Protein 1GUI (pdb70)

Foldseek 3Di:
DQDCQQVPDKQPADCPPALQTKHKAAQCVPPRFVWDWPDWIDDPRKIKTFTDAQGADQQRIKTKHKDFDDAFFKKKWKKKKAWPAKDKKKKFKFAPDPPTHTQDIDMDIHYRDIDMDMDMHTHHNPDDRMIMIIIGHHDMDGTMMMIRNTDIGTD

Nearest PDB structures (foldseek):
  1gui-assembly1_A  TM=1.006E+00  e=8.477E-33  Thermotoga maritima
  4d0q-assembly1_A  TM=6.664E-01  e=1.620E-08  Streptococcus pneumoniae TIGR4
  1ulp-assembly1_A  TM=6.550E-01  e=1.319E-07  Cellulomonas fimi
  2xon-assembly1_A  TM=6.074E-01  e=6.050E-05  Thermotoga maritima
  4jdn-assembly1_C  TM=5.021E-01  e=8.505E-03  Chlamydia trachomatis D-LC

Sequence (155 aa):
SINNGTFDEPIVNDQANNPDEWFIWQAGDYGISGARVSDYGVRDGYAYITIADPGTDTWHIQFNQWIGLYRGKTYTISFKAKADTPRPINVKILQNHDPWTNYFAQTVNLTADWQTFTFTYTHPDDADEVVQISFELGEGTATTIYFDDVTVSPQ

Structure (mmCIF, N/CA/C/O backbone):
data_1GUI
#
_entry.id   1GUI
#
_cell.length_a   105.117
_cell.length_b   105.117
_cell.length_c   49.636
_cell.angle_alpha   90.00
_cell.angle_beta   90.00
_cell.angle_gamma   120.00
#
_symmetry.space_group_name_H-M   'P 32 2 1'
#
loop_
_entity.id
_entity.type
_entity.pdbx_description
1 polymer 'LAMINARINASE 16A'
2 branched beta-D-glucopyranose-(1-3)-beta-D-glucopyranose-(1-3)-beta-D-glucopyranose-(1-3)-beta-D-glucopyranose-(1-3)-beta-D-glucopyranose-(1-3)-beta-D-glucopyranose
3 non-polymer 'CALCIUM ION'
4 non-polymer GLYCEROL
5 water water
#
loop_
_atom_site.group_PDB
_atom_site.id
_atom_site.type_symbol
_atom_site.label_atom_id
_atom_site.label_alt_id
_atom_site.label_comp_id
_atom_site.label_asym_id
_atom_site.label_entity_id
_atom_site.label_seq_id
_atom_site.pdbx_PDB_ins_code
_atom_site.Cartn_x
_atom_site.Cartn_y
_atom_site.Cartn_z
_atom_site.occupancy
_atom_site.B_iso_or_equiv
_atom_site.auth_seq_id
_atom_site.auth_comp_id
_atom_site.auth_asym_id
_atom_site.auth_atom_id
_atom_site.pdbx_PDB_model_num
ATOM 1 N N . SER A 1 1 ? 31.023 19.263 9.376 1.00 30.49 3 SER A N 1
ATOM 2 C CA . SER A 1 1 ? 31.276 17.949 8.668 1.00 31.04 3 SER A CA 1
ATOM 3 C C . SER A 1 1 ? 32.041 18.157 7.345 1.00 29.28 3 SER A C 1
ATOM 4 O O . SER A 1 1 ? 32.481 19.254 7.071 1.00 29.14 3 SER A O 1
ATOM 7 N N . ILE A 1 2 ? 32.163 17.102 6.537 1.00 27.98 4 ILE A N 1
ATOM 8 C CA . ILE A 1 2 ? 32.861 17.138 5.256 1.00 27.40 4 ILE A CA 1
ATOM 9 C C . ILE A 1 2 ? 32.034 17.858 4.183 1.00 26.79 4 ILE A C 1
ATOM 10 O O . ILE A 1 2 ? 30.856 17.557 4.001 1.00 26.80 4 ILE A O 1
ATOM 15 N N . ASN A 1 3 ? 32.672 18.801 3.492 1.00 24.74 5 ASN A N 1
ATOM 16 C CA . ASN A 1 3 ? 32.124 19.459 2.291 1.00 25.17 5 ASN A CA 1
ATOM 17 C C . ASN A 1 3 ? 32.649 18.795 1.003 1.00 24.06 5 ASN A C 1
ATOM 18 O O . ASN A 1 3 ? 33.852 18.541 0.854 1.00 23.03 5 ASN A O 1
ATOM 23 N N . ASN A 1 4 ? 31.738 18.507 0.080 1.00 23.12 6 ASN A N 1
ATOM 24 C CA . ASN A 1 4 ? 32.057 17.891 -1.222 1.00 23.54 6 ASN A CA 1
ATOM 25 C C . ASN A 1 4 ? 32.756 16.532 -1.046 1.00 22.75 6 ASN A C 1
ATOM 26 O O . ASN A 1 4 ? 33.720 16.191 -1.733 1.00 22.26 6 ASN A O 1
ATOM 31 N N . GLY A 1 5 ? 32.246 15.769 -0.096 1.00 23.67 7 GLY A N 1
ATOM 32 C CA . GLY A 1 5 ? 32.688 14.399 0.135 1.00 23.41 7 GLY A CA 1
ATOM 33 C C . GLY A 1 5 ? 32.274 13.431 -0.968 1.00 23.57 7 GLY A C 1
ATOM 34 O O . GLY A 1 5 ? 32.844 12.337 -1.050 1.00 24.22 7 GLY A O 1
ATOM 35 N N . THR A 1 6 ? 31.310 13.813 -1.812 1.00 23.77 8 THR A N 1
ATOM 36 C CA . THR A 1 6 ? 30.876 12.995 -2.957 1.00 24.85 8 THR A CA 1
ATOM 37 C C . THR A 1 6 ? 31.603 13.332 -4.272 1.00 25.07 8 THR A C 1
ATOM 38 O O . THR A 1 6 ? 31.457 12.606 -5.259 1.00 24.84 8 THR A O 1
ATOM 42 N N . PHE A 1 7 ? 32.297 14.462 -4.307 1.00 24.99 9 PHE A N 1
ATOM 43 C CA . PHE A 1 7 ? 33.008 14.940 -5.496 1.00 25.08 9 PHE A CA 1
ATOM 44 C C . PHE A 1 7 ? 32.160 15.243 -6.725 1.00 26.22 9 PHE A C 1
ATOM 45 O O . PHE A 1 7 ? 32.599 15.035 -7.860 1.00 26.14 9 PHE A O 1
ATOM 53 N N . ASP A 1 8 ? 30.949 15.748 -6.482 1.00 26.44 10 ASP A N 1
ATOM 54 C CA . ASP A 1 8 ? 30.071 16.273 -7.537 1.00 27.30 10 ASP A CA 1
ATOM 55 C C . ASP A 1 8 ? 30.507 17.683 -7.980 1.00 27.13 10 ASP A C 1
ATOM 56 O O . ASP A 1 8 ? 30.085 18.167 -9.024 1.00 26.65 10 ASP A O 1
ATOM 61 N N . GLU A 1 9 ? 31.333 18.339 -7.165 1.00 26.97 11 GLU A N 1
ATOM 62 C CA . GLU A 1 9 ? 31.812 19.696 -7.434 1.00 27.44 11 GLU A CA 1
ATOM 63 C C . GLU A 1 9 ? 33.349 19.669 -7.508 1.00 27.02 11 GLU A C 1
ATOM 64 O O . GLU A 1 9 ? 33.975 18.769 -6.956 1.00 26.41 11 GLU A O 1
ATOM 70 N N . PRO A 1 10 ? 33.966 20.657 -8.153 1.00 26.78 12 PRO A N 1
ATOM 71 C CA . PRO A 1 10 ? 35.435 20.689 -8.253 1.00 26.79 12 PRO A CA 1
ATOM 72 C C . PRO A 1 10 ? 36.159 20.820 -6.907 1.00 26.70 12 PRO A C 1
ATOM 73 O O . PRO A 1 10 ? 35.587 21.253 -5.887 1.00 27.11 12 PRO A O 1
ATOM 77 N N . ILE A 1 11 ? 37.413 20.379 -6.889 1.00 25.57 13 ILE A N 1
ATOM 78 C CA . ILE A 1 11 ? 38.283 20.598 -5.753 1.00 25.43 13 ILE A CA 1
ATOM 79 C C . ILE A 1 11 ? 38.687 22.078 -5.734 1.00 25.23 13 ILE A C 1
ATOM 80 O O . ILE A 1 11 ? 39.241 22.607 -6.705 1.00 23.89 13 ILE A O 1
ATOM 85 N N . VAL A 1 12 ? 38.386 22.741 -4.619 1.00 24.46 14 VAL A N 1
ATOM 86 C CA . VAL A 1 12 ? 38.608 24.178 -4.476 1.00 24.66 14 VAL A CA 1
ATOM 87 C C . VAL A 1 12 ? 40.105 24.551 -4.454 1.00 23.80 14 VAL A C 1
ATOM 88 O O . VAL A 1 12 ? 40.525 25.470 -5.154 1.00 21.95 14 VAL A O 1
ATOM 92 N N . ASN A 1 13 ? 40.883 23.836 -3.650 1.00 23.62 15 ASN A N 1
ATOM 93 C CA . ASN A 1 13 ? 42.343 24.044 -3.500 1.00 23.78 15 ASN A CA 1
ATOM 94 C C . ASN A 1 13 ? 42.766 25.479 -3.202 1.00 23.77 15 ASN A C 1
ATOM 95 O O . ASN A 1 13 ? 43.580 26.062 -3.930 1.00 23.04 15 ASN A O 1
ATOM 100 N N . ASP A 1 14 ? 42.236 26.019 -2.093 1.00 23.63 16 ASP A N 1
ATOM 101 C CA . ASP A 1 14 ? 42.532 27.358 -1.606 1.00 23.84 16 ASP A CA 1
ATOM 102 C C . ASP A 1 14 ? 42.707 27.288 -0.084 1.00 23.56 16 ASP A C 1
ATOM 103 O O . ASP A 1 14 ? 41.837 27.724 0.704 1.00 23.17 16 ASP A O 1
ATOM 108 N N . GLN A 1 15 ? 43.823 26.694 0.327 1.00 23.42 17 GLN A N 1
ATOM 109 C CA . GLN A 1 15 ? 44.140 26.519 1.754 1.00 24.13 17 GLN A CA 1
ATOM 110 C C . GLN A 1 15 ? 44.163 27.864 2.491 1.00 24.33 17 GLN A C 1
ATOM 111 O O . GLN A 1 15 ? 43.704 27.946 3.620 1.00 24.01 17 GLN A O 1
ATOM 117 N N . ALA A 1 16 ? 44.685 28.912 1.847 1.00 24.85 18 ALA A N 1
ATOM 118 C CA . ALA A 1 16 ? 44.868 30.201 2.525 1.00 26.33 18 ALA A CA 1
ATOM 119 C C . ALA A 1 16 ? 43.544 30.877 2.907 1.00 26.73 18 ALA A C 1
ATOM 120 O O . ALA A 1 16 ? 43.429 31.417 3.992 1.00 26.84 18 ALA A O 1
ATOM 122 N N . ASN A 1 17 ? 42.541 30.843 2.025 1.00 25.92 19 ASN A N 1
ATOM 123 C CA . ASN A 1 17 ? 41.276 31.550 2.288 1.00 26.13 19 ASN A CA 1
ATOM 124 C C . ASN A 1 17 ? 40.034 30.663 2.524 1.00 25.58 19 ASN A C 1
ATOM 125 O O . ASN A 1 17 ? 39.027 31.170 2.994 1.00 24.93 19 ASN A O 1
ATOM 130 N N . ASN A 1 18 ? 40.095 29.368 2.190 1.00 24.57 20 ASN A N 1
ATOM 131 C CA . ASN A 1 18 ? 38.969 28.438 2.348 1.00 24.98 20 ASN A CA 1
ATOM 132 C C . ASN A 1 18 ? 39.442 27.021 2.771 1.00 24.24 20 ASN A C 1
ATOM 133 O O . ASN A 1 18 ? 39.164 26.046 2.068 1.00 23.21 20 ASN A O 1
ATOM 138 N N . PRO A 1 19 ? 40.150 26.900 3.902 1.00 23.03 21 PRO A N 1
ATOM 139 C CA . PRO A 1 19 ? 40.705 25.604 4.320 1.00 23.65 21 PRO A CA 1
ATOM 140 C C . PRO A 1 19 ? 39.634 24.580 4.730 1.00 23.80 21 PRO A C 1
ATOM 141 O O . PRO A 1 19 ? 39.964 23.415 4.906 1.00 24.11 21 PRO A O 1
ATOM 145 N N . ASP A 1 20 ? 38.381 25.025 4.878 1.00 23.51 22 ASP A N 1
ATOM 146 C CA . ASP A 1 20 ? 37.257 24.135 5.171 1.00 24.53 22 ASP A CA 1
ATOM 147 C C . ASP A 1 20 ? 36.672 23.446 3.926 1.00 24.21 22 ASP A C 1
ATOM 148 O O . ASP A 1 20 ? 35.668 22.721 4.025 1.00 23.73 22 ASP A O 1
ATOM 153 N N . GLU A 1 21 ? 37.301 23.695 2.768 1.00 23.98 23 GLU A N 1
ATOM 154 C CA . GLU A 1 21 ? 37.085 22.952 1.526 1.00 23.12 23 GLU A CA 1
ATOM 155 C C . GLU A 1 21 ? 38.373 22.216 1.134 1.00 23.11 23 GLU A C 1
ATOM 156 O O . GLU A 1 21 ? 39.478 22.606 1.542 1.00 23.58 23 GLU A O 1
ATOM 162 N N . TRP A 1 22 ? 38.249 21.131 0.361 1.00 22.96 24 TRP A N 1
ATOM 163 C CA . TRP A 1 22 ? 39.412 20.294 -0.003 1.00 22.97 24 TRP A CA 1
ATOM 164 C C . TRP A 1 22 ? 40.568 21.149 -0.559 1.00 22.72 24 TRP A C 1
ATOM 165 O O . TRP A 1 22 ? 40.350 22.010 -1.406 1.00 23.37 24 TRP A O 1
ATOM 176 N N . PHE A 1 23 ? 41.771 20.882 -0.075 1.00 23.93 25 PHE A N 1
ATOM 177 C CA . PHE A 1 23 ? 43.017 21.463 -0.604 1.00 23.79 25 PHE A CA 1
ATOM 178 C C . PHE A 1 23 ? 44.166 20.452 -0.620 1.00 24.13 25 PHE A C 1
ATOM 179 O O . PHE A 1 23 ? 44.123 19.407 0.043 1.00 23.01 25 PHE A O 1
ATOM 187 N N . ILE A 1 24 ? 45.177 20.749 -1.437 1.00 24.67 26 ILE A N 1
ATOM 188 C CA . ILE A 1 24 ? 46.400 19.938 -1.514 1.00 24.09 26 ILE A CA 1
ATOM 189 C C . ILE A 1 24 ? 47.582 20.805 -1.054 1.00 23.68 26 ILE A C 1
ATOM 190 O O . ILE A 1 24 ? 47.708 21.999 -1.465 1.00 22.70 26 ILE A O 1
ATOM 195 N N . TRP A 1 25 ? 48.442 20.226 -0.208 1.00 23.91 27 TRP A N 1
ATOM 196 C CA . TRP A 1 25 ? 49.708 20.828 0.232 1.00 22.70 27 TRP A CA 1
ATOM 197 C C . TRP A 1 25 ? 50.856 19.917 -0.252 1.00 23.32 27 TRP A C 1
ATOM 198 O O . TRP A 1 25 ? 50.802 18.684 -0.073 1.00 21.45 27 TRP A O 1
ATOM 209 N N . GLN A 1 26 ? 51.889 20.509 -0.867 1.00 22.47 28 GLN A N 1
ATOM 210 C CA . GLN A 1 26 ? 53.052 19.743 -1.327 1.00 22.14 28 GLN A CA 1
ATOM 211 C C . GLN A 1 26 ? 54.386 20.368 -0.875 1.00 21.77 28 GLN A C 1
ATOM 212 O O . GLN A 1 26 ? 54.608 21.578 -1.013 1.00 21.72 28 GLN A O 1
ATOM 218 N N . ALA A 1 27 ? 55.277 19.516 -0.375 1.00 21.48 29 ALA A N 1
ATOM 219 C CA . ALA A 1 27 ? 56.533 19.951 0.208 1.00 21.10 29 ALA A CA 1
ATOM 220 C C . ALA A 1 27 ? 57.479 20.646 -0.783 1.00 20.36 29 ALA A C 1
ATOM 221 O O . ALA A 1 27 ? 58.311 21.476 -0.382 1.00 20.10 29 ALA A O 1
ATOM 223 N N . GLY A 1 28 ? 57.332 20.358 -2.078 1.00 20.46 30 GLY A N 1
ATOM 224 C CA . GLY A 1 28 ? 58.114 21.014 -3.111 1.00 19.66 30 GLY A CA 1
ATOM 225 C C . GLY A 1 28 ? 57.929 22.513 -3.187 1.00 20.25 30 GLY A C 1
ATOM 226 O O . GLY A 1 28 ? 58.823 23.227 -3.695 1.00 20.81 30 GLY A O 1
ATOM 227 N N . ASP A 1 29 ? 56.770 22.995 -2.720 1.00 20.04 31 ASP A N 1
ATOM 228 C CA . ASP A 1 29 ? 56.446 24.431 -2.739 1.00 20.26 31 ASP A CA 1
ATOM 229 C C . ASP A 1 29 ? 57.127 25.211 -1.585 1.00 20.16 31 ASP A C 1
ATOM 230 O O . ASP A 1 29 ? 57.023 26.447 -1.508 1.00 18.40 31 ASP A O 1
ATOM 235 N N . TYR A 1 30 ? 57.841 24.491 -0.719 1.00 19.51 32 TYR A N 1
ATOM 236 C CA . TYR A 1 30 ? 58.361 25.039 0.550 1.00 20.55 32 TYR A CA 1
ATOM 237 C C . TYR A 1 30 ? 59.870 24.768 0.815 1.00 20.35 32 TYR A C 1
ATOM 238 O O . TYR A 1 30 ? 60.352 25.036 1.910 1.00 19.21 32 TYR A O 1
ATOM 247 N N . GLY A 1 31 ? 60.606 24.272 -0.196 1.00 19.40 33 GLY A N 1
ATOM 248 C CA . GLY A 1 31 ? 62.034 24.001 -0.074 1.00 18.70 33 GLY A CA 1
ATOM 249 C C . GLY A 1 31 ? 62.387 22.780 0.793 1.00 19.39 33 GLY A C 1
ATOM 250 O O . GLY A 1 31 ? 63.549 22.644 1.215 1.00 18.51 33 GLY A O 1
ATOM 251 N N . ILE A 1 32 ? 61.415 21.892 1.029 1.00 19.96 34 ILE A N 1
ATOM 252 C CA . ILE A 1 32 ? 61.567 20.734 1.936 1.00 21.71 34 ILE A CA 1
ATOM 253 C C . ILE A 1 32 ? 62.034 19.477 1.192 1.00 21.86 34 ILE A C 1
ATOM 254 O O . ILE A 1 32 ? 62.915 18.751 1.687 1.00 21.71 34 ILE A O 1
ATOM 259 N N . SER A 1 33 ? 61.435 19.224 0.029 1.00 21.03 35 SER A N 1
ATOM 260 C CA . SER A 1 33 ? 61.834 18.121 -0.871 1.00 21.26 35 SER A CA 1
ATOM 261 C C . SER A 1 33 ? 61.387 18.469 -2.292 1.00 21.31 35 SER A C 1
ATOM 262 O O . SER A 1 33 ? 61.056 19.617 -2.558 1.00 20.30 35 SER A O 1
ATOM 265 N N . GLY A 1 34 ? 61.418 17.493 -3.197 1.00 20.97 36 GLY A N 1
ATOM 266 C CA . GLY A 1 34 ? 60.915 17.654 -4.557 1.00 21.47 36 GLY A CA 1
ATOM 267 C C . GLY A 1 34 ? 59.419 17.328 -4.732 1.00 21.46 36 GLY A C 1
ATOM 268 O O . GLY A 1 34 ? 58.921 17.329 -5.873 1.00 21.20 36 GLY A O 1
ATOM 269 N N . ALA A 1 35 ? 58.707 17.039 -3.638 1.00 22.25 37 ALA A N 1
ATOM 270 C CA . ALA A 1 35 ? 57.324 16.522 -3.718 1.00 22.61 37 ALA A CA 1
ATOM 271 C C . ALA A 1 35 ? 56.382 17.438 -4.558 1.00 23.32 37 ALA A C 1
ATOM 272 O O . ALA A 1 35 ? 56.243 18.645 -4.297 1.00 22.39 37 ALA A O 1
ATOM 274 N N . ARG A 1 36 ? 55.740 16.835 -5.554 1.00 24.17 38 ARG A N 1
ATOM 275 C CA . ARG A 1 36 ? 54.950 17.550 -6.540 1.00 25.49 38 ARG A CA 1
ATOM 276 C C . ARG A 1 36 ? 53.813 16.693 -7.105 1.00 24.70 38 ARG A C 1
ATOM 277 O O . ARG A 1 36 ? 54.043 15.558 -7.510 1.00 24.20 38 ARG A O 1
ATOM 285 N N . VAL A 1 37 ? 52.643 17.325 -7.240 1.00 24.57 39 VAL A N 1
ATOM 286 C CA . VAL A 1 37 ? 51.460 16.792 -7.906 1.00 24.22 39 VAL A CA 1
ATOM 287 C C . VAL A 1 37 ? 51.362 17.489 -9.283 1.00 25.21 39 VAL A C 1
ATOM 288 O O . VAL A 1 37 ? 51.354 18.731 -9.357 1.00 25.39 39 VAL A O 1
ATOM 292 N N . SER A 1 38 ? 51.342 16.698 -10.359 1.00 24.76 40 SER A N 1
ATOM 293 C CA . SER A 1 38 ? 51.310 17.207 -11.732 1.00 24.73 40 SER A CA 1
ATOM 294 C C . SER A 1 38 ? 49.909 17.563 -12.242 1.00 24.91 40 SER A C 1
ATOM 295 O O . SER A 1 38 ? 49.776 18.362 -13.179 1.00 23.76 40 SER A O 1
ATOM 298 N N . ASP A 1 39 ? 48.893 16.911 -11.681 1.00 24.47 41 ASP A N 1
ATOM 299 C CA . ASP A 1 39 ? 47.502 17.069 -12.108 1.00 24.86 41 ASP A CA 1
ATOM 300 C C . ASP A 1 39 ? 46.529 16.593 -11.013 1.00 24.71 41 ASP A C 1
ATOM 301 O O . ASP A 1 39 ? 46.840 15.666 -10.223 1.00 24.50 41 ASP A O 1
ATOM 306 N N . TYR A 1 40 ? 45.380 17.267 -10.906 1.00 24.10 42 TYR A N 1
ATOM 307 C CA . TYR A 1 40 ? 44.276 16.792 -10.036 1.00 23.43 42 TYR A CA 1
ATOM 308 C C . TYR A 1 40 ? 42.927 17.268 -10.601 1.00 23.59 42 TYR A C 1
ATOM 309 O O . TYR A 1 40 ? 42.876 18.160 -11.463 1.00 21.81 42 TYR A O 1
ATOM 318 N N . GLY A 1 41 ? 41.836 16.671 -10.127 1.00 23.57 43 GLY A N 1
ATOM 319 C CA . GLY A 1 41 ? 40.502 17.086 -10.542 1.00 24.10 43 GLY A CA 1
ATOM 320 C C . GLY A 1 41 ? 39.397 16.130 -10.132 1.00 24.45 43 GLY A C 1
ATOM 321 O O . GLY A 1 41 ? 39.634 15.217 -9.345 1.00 24.77 43 GLY A O 1
ATOM 322 N N . VAL A 1 42 ? 38.193 16.370 -10.654 1.00 24.83 44 VAL A N 1
ATOM 323 C CA . VAL A 1 42 ? 37.056 15.474 -10.469 1.00 25.43 44 VAL A CA 1
ATOM 324 C C . VAL A 1 42 ? 36.473 15.106 -11.811 1.00 25.97 44 VAL A C 1
ATOM 325 O O . VAL A 1 42 ? 36.398 15.933 -12.738 1.00 24.21 44 VAL A O 1
ATOM 329 N N . ARG A 1 43 ? 36.099 13.840 -11.930 1.00 27.22 45 ARG A N 1
ATOM 330 C CA . ARG A 1 43 ? 35.335 13.372 -13.086 1.00 28.00 45 ARG A CA 1
ATOM 331 C C . ARG A 1 43 ? 34.455 12.176 -12.730 1.00 27.29 45 ARG A C 1
ATOM 332 O O . ARG A 1 43 ? 34.832 11.319 -11.921 1.00 26.58 45 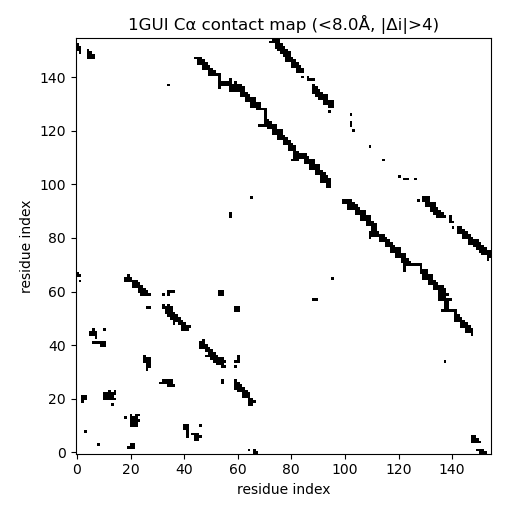ARG A O 1
ATOM 340 N N . ASP A 1 44 ? 33.267 12.132 -13.332 1.00 26.68 46 ASP A N 1
ATOM 341 C CA . ASP A 1 44 ? 32.335 11.021 -13.124 1.00 26.75 46 ASP A CA 1
ATOM 342 C C . ASP A 1 44 ? 32.087 10.685 -11.646 1.00 25.09 46 ASP A C 1
ATOM 343 O O . ASP A 1 44 ? 31.942 9.531 -11.307 1.00 25.26 46 ASP A O 1
ATOM 348 N N . GLY A 1 45 ? 32.040 11.696 -10.789 1.00 24.30 47 GLY A N 1
ATOM 349 C CA . GLY A 1 45 ? 31.695 11.509 -9.383 1.00 23.71 47 GLY A CA 1
ATOM 350 C C . GLY A 1 45 ? 32.797 11.116 -8.410 1.00 23.16 47 GLY A C 1
ATOM 351 O O . GLY A 1 45 ? 32.494 10.762 -7.247 1.00 21.77 47 GLY A O 1
ATOM 352 N N . TYR A 1 46 ? 34.050 11.157 -8.861 1.00 22.60 48 TYR A N 1
ATOM 353 C CA . TYR A 1 46 ? 35.210 10.843 -8.014 1.00 23.06 48 TYR A CA 1
ATOM 354 C C . TYR A 1 46 ? 36.351 11.851 -8.224 1.00 22.97 48 TYR A C 1
ATOM 355 O O . TYR A 1 46 ? 36.401 12.529 -9.245 1.00 23.21 48 TYR A O 1
ATOM 364 N N . ALA A 1 47 ? 37.199 11.972 -7.210 1.00 23.22 49 ALA A N 1
ATOM 365 C CA . ALA A 1 47 ? 38.455 12.741 -7.241 1.00 23.89 49 ALA A CA 1
ATOM 366 C C . ALA A 1 47 ? 39.661 11.899 -7.736 1.00 24.19 49 ALA A C 1
ATOM 367 O O . ALA A 1 47 ? 39.751 10.697 -7.446 1.00 23.56 49 ALA A O 1
ATOM 369 N N . TYR A 1 48 ? 40.551 12.534 -8.504 1.00 23.75 50 TYR A N 1
ATOM 370 C CA . TYR A 1 48 ? 41.858 11.957 -8.870 1.00 23.88 50 TYR A CA 1
ATOM 371 C C . TYR A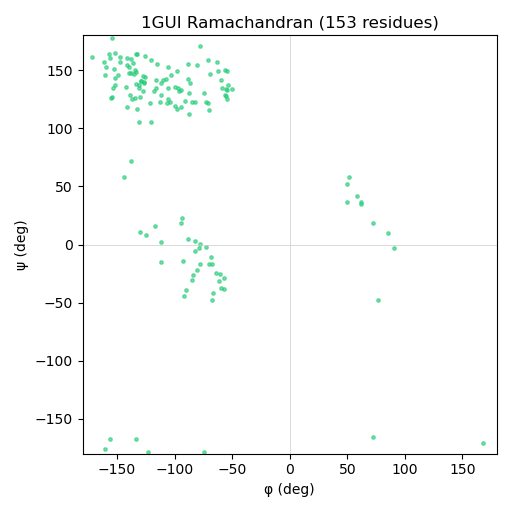 1 48 ? 43.023 12.940 -8.571 1.00 23.86 50 TYR A C 1
ATOM 372 O O . TYR A 1 48 ? 42.894 14.154 -8.771 1.00 23.00 50 TYR A O 1
ATOM 381 N N . ILE A 1 49 ? 44.146 12.401 -8.074 1.00 23.92 51 ILE A N 1
ATOM 382 C CA . ILE A 1 49 ? 45.364 13.176 -7.799 1.00 23.48 51 ILE A CA 1
ATOM 383 C C . ILE A 1 49 ? 46.571 12.433 -8.385 1.00 23.82 51 ILE A C 1
ATOM 384 O O . ILE A 1 49 ? 46.875 11.311 -7.985 1.00 23.59 51 ILE A O 1
ATOM 389 N N . THR A 1 50 ? 47.234 13.053 -9.360 1.00 24.33 52 THR A N 1
ATOM 390 C CA . THR A 1 50 ? 48.384 12.456 -10.037 1.00 24.64 52 THR A CA 1
ATOM 391 C C . THR A 1 50 ? 49.709 12.965 -9.466 1.00 25.31 52 THR A C 1
ATOM 392 O O . THR A 1 50 ? 50.016 14.157 -9.547 1.00 24.81 52 THR A O 1
ATOM 396 N N . ILE A 1 51 ? 50.477 12.040 -8.892 1.00 25.58 53 ILE A N 1
ATOM 397 C CA . ILE A 1 51 ? 51.757 12.347 -8.257 1.00 26.95 53 ILE A CA 1
ATOM 398 C C . ILE A 1 51 ? 52.914 12.215 -9.265 1.00 26.24 53 ILE A C 1
ATOM 399 O O . ILE A 1 51 ? 53.087 11.168 -9.883 1.00 27.67 53 ILE A O 1
ATOM 404 N N . ALA A 1 52 ? 53.685 13.288 -9.442 1.00 25.44 54 ALA A N 1
ATOM 405 C CA . ALA A 1 52 ? 54.921 13.261 -10.223 1.00 25.44 54 ALA A CA 1
ATOM 406 C C . ALA A 1 52 ? 56.173 12.924 -9.386 1.00 25.07 54 ALA A C 1
ATOM 407 O O . ALA A 1 52 ? 57.058 12.213 -9.864 1.00 24.76 54 ALA A O 1
ATOM 409 N N . ASP A 1 53 ? 56.252 13.440 -8.163 1.00 23.57 55 ASP A N 1
ATOM 410 C CA . ASP A 1 53 ? 57.407 13.221 -7.290 1.00 23.81 55 ASP A CA 1
ATOM 411 C C . ASP A 1 53 ? 56.860 13.042 -5.863 1.00 23.12 55 ASP A C 1
ATOM 412 O O . ASP A 1 53 ? 56.174 13.922 -5.361 1.00 22.26 55 ASP A O 1
ATOM 417 N N . PRO A 1 54 ? 57.086 11.890 -5.242 1.00 22.95 56 PRO A N 1
ATOM 418 C CA . PRO A 1 54 ? 56.450 11.606 -3.965 1.00 23.68 56 PRO A CA 1
ATOM 419 C C . PRO A 1 54 ? 57.129 12.200 -2.714 1.00 23.92 56 PRO A C 1
ATOM 420 O O . PRO A 1 54 ? 56.578 12.066 -1.614 1.00 23.19 56 PRO A O 1
ATOM 424 N N . GLY A 1 55 ? 58.288 12.834 -2.848 1.00 23.96 57 GLY A N 1
ATOM 425 C CA . GLY A 1 55 ? 58.991 13.314 -1.658 1.00 24.30 57 GLY A CA 1
ATOM 426 C C . GLY A 1 55 ? 59.600 12.154 -0.867 1.00 24.96 57 GLY A C 1
ATOM 427 O O . GLY A 1 55 ? 59.680 11.015 -1.380 1.00 24.89 57 GLY A O 1
ATOM 428 N N . THR A 1 56 ? 60.007 12.426 0.377 1.00 24.41 58 THR A N 1
ATOM 429 C CA . THR A 1 56 ? 60.769 11.481 1.202 1.00 24.41 58 THR A CA 1
ATOM 430 C C . THR A 1 56 ? 60.114 11.196 2.566 1.00 25.21 58 THR A C 1
ATOM 431 O O . THR A 1 56 ? 60.711 10.531 3.424 1.00 25.01 58 THR A O 1
ATOM 435 N N . ASP A 1 57 ? 58.901 11.685 2.753 1.00 24.08 59 ASP A N 1
ATOM 436 C CA . ASP A 1 57 ? 58.058 11.292 3.893 1.00 25.55 59 ASP A CA 1
ATOM 437 C C . ASP A 1 57 ? 56.599 11.312 3.513 1.00 23.99 59 ASP A C 1
ATOM 438 O O . ASP A 1 57 ? 56.218 11.954 2.541 1.00 24.21 59 ASP A O 1
ATOM 443 N N . THR A 1 58 ? 55.771 10.563 4.240 1.00 23.70 60 THR A N 1
ATOM 444 C CA . THR A 1 58 ? 54.365 10.416 3.860 1.00 23.05 60 THR A CA 1
ATOM 445 C C . THR A 1 58 ? 53.576 11.747 3.815 1.00 23.48 60 THR A C 1
ATOM 446 O O . THR A 1 58 ? 52.703 11.927 2.935 1.00 24.10 60 THR A O 1
ATOM 450 N N . TRP A 1 59 ? 53.873 12.652 4.753 1.00 22.79 61 TRP A N 1
ATOM 451 C CA . TRP A 1 59 ? 53.207 13.951 4.848 1.00 22.95 61 TRP A CA 1
ATOM 452 C C . TRP A 1 59 ? 5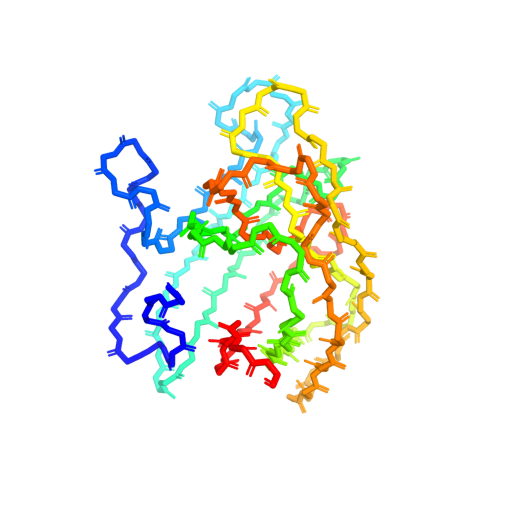3.706 14.989 3.816 1.00 22.83 61 TRP A C 1
ATOM 453 O O . TRP A 1 59 ? 53.164 16.095 3.777 1.00 23.68 61 TRP A O 1
ATOM 464 N N . HIS A 1 60 ? 54.665 14.623 2.950 1.00 22.66 62 HIS A N 1
ATOM 465 C CA . HIS A 1 60 ? 55.146 15.547 1.915 1.00 21.97 62 HIS A CA 1
ATOM 466 C C . HIS A 1 60 ? 54.102 15.886 0.822 1.00 22.25 62 HIS A C 1
ATOM 467 O O . HIS A 1 60 ? 54.277 16.865 0.093 1.00 22.30 62 HIS A O 1
ATOM 474 N N . ILE A 1 61 ? 53.030 15.079 0.720 1.00 21.91 63 ILE A N 1
ATOM 475 C CA . ILE A 1 61 ? 51.847 15.423 -0.091 1.00 22.35 63 ILE A CA 1
ATOM 476 C C . ILE A 1 61 ? 50.610 15.107 0.750 1.00 23.93 63 ILE A C 1
ATOM 477 O O . ILE A 1 61 ? 50.502 13.999 1.317 1.00 22.75 63 ILE A O 1
ATOM 482 N N . GLN A 1 62 ? 49.743 16.112 0.898 1.00 23.41 64 GLN A N 1
ATOM 483 C CA . GLN A 1 62 ? 48.551 16.024 1.749 1.00 24.30 64 GLN A CA 1
ATOM 484 C C . GLN A 1 62 ? 47.308 16.501 0.990 1.00 24.04 64 GLN A C 1
ATOM 485 O O . GLN A 1 62 ? 47.337 17.529 0.303 1.00 24.14 64 GLN A O 1
ATOM 491 N N . PHE A 1 63 ? 46.211 15.759 1.147 1.00 24.49 65 PHE A N 1
ATOM 492 C CA . PHE A 1 63 ? 44.873 16.099 0.599 1.00 23.95 65 PHE A CA 1
ATOM 493 C C . PHE A 1 63 ? 43.931 16.192 1.820 1.00 24.67 65 PHE A C 1
ATOM 494 O O . PHE A 1 63 ? 43.639 15.182 2.500 1.00 24.76 65 PHE A O 1
ATOM 502 N N . ASN A 1 64 ? 43.584 17.420 2.180 1.00 24.27 66 ASN A N 1
ATOM 503 C CA . ASN A 1 64 ? 43.078 17.745 3.494 1.00 24.24 66 ASN A CA 1
ATOM 504 C C . ASN A 1 64 ? 41.805 18.651 3.454 1.00 23.92 66 ASN A C 1
ATOM 505 O O . ASN A 1 64 ? 41.532 19.341 2.459 1.00 23.67 66 ASN A O 1
ATOM 510 N N . GLN A 1 65 ? 41.100 18.702 4.596 1.00 24.62 67 GLN A N 1
ATOM 511 C CA . GLN A 1 65 ? 40.006 19.662 4.844 1.00 24.39 67 GLN A CA 1
ATOM 512 C C . GLN A 1 65 ? 39.859 19.934 6.367 1.00 23.14 67 GLN A C 1
ATOM 513 O O . GLN A 1 65 ? 39.848 19.001 7.128 1.00 22.98 67 GLN A O 1
ATOM 519 N N . TRP A 1 66 ? 39.708 21.192 6.791 1.00 22.59 68 TRP A N 1
ATOM 520 C CA . TRP A 1 66 ? 39.399 21.497 8.198 1.00 22.27 68 TRP A CA 1
ATOM 521 C C . TRP A 1 66 ? 37.975 21.042 8.526 1.00 22.42 68 TRP A C 1
ATOM 522 O O . TRP A 1 66 ? 37.065 21.172 7.677 1.00 22.31 68 TRP A O 1
ATOM 533 N N . ILE A 1 67 ? 37.764 20.605 9.766 1.00 21.18 69 ILE A N 1
ATOM 534 C CA . ILE A 1 67 ? 36.452 20.158 10.251 1.00 21.89 69 ILE A CA 1
ATOM 535 C C . ILE A 1 67 ? 36.316 20.456 11.748 1.00 22.89 69 ILE A C 1
ATOM 536 O O . ILE A 1 67 ? 37.316 20.399 12.473 1.00 22.34 69 ILE A O 1
ATOM 544 N N . GLY A 1 68 ? 35.106 20.776 12.204 1.00 22.16 70 GLY A N 1
ATOM 545 C CA . GLY A 1 68 ? 34.826 20.932 13.632 1.00 23.85 70 GLY A CA 1
ATOM 546 C C . GLY A 1 68 ? 34.273 19.653 14.256 1.00 24.25 70 GLY A C 1
ATOM 547 O O . GLY A 1 68 ? 33.395 19.047 13.659 1.00 24.41 70 GLY A O 1
ATOM 548 N N . LEU A 1 69 ? 34.803 19.239 15.416 1.00 24.16 71 LEU A N 1
ATOM 549 C CA . LEU A 1 69 ? 34.350 18.032 16.145 1.00 23.85 71 LEU A CA 1
ATOM 550 C C . LEU A 1 69 ? 34.156 18.335 17.641 1.00 24.73 71 LEU A C 1
ATOM 551 O O . LEU A 1 69 ? 34.822 19.220 18.208 1.00 23.80 71 LEU A O 1
ATOM 556 N N . TYR A 1 70 ? 33.208 17.637 18.262 1.00 25.21 72 TYR A N 1
ATOM 557 C CA . TYR A 1 70 ? 32.925 17.822 19.670 1.00 26.09 72 TYR A CA 1
ATOM 558 C C . TYR A 1 70 ? 33.811 16.927 20.537 1.00 25.96 72 TYR A C 1
ATOM 559 O O . TYR A 1 70 ? 33.911 15.723 20.297 1.00 25.50 72 TYR A O 1
ATOM 568 N N . ARG A 1 71 ? 34.434 17.533 21.549 1.00 25.58 73 ARG A N 1
ATOM 569 C CA . ARG A 1 71 ? 35.202 16.836 22.568 1.00 25.74 73 ARG A CA 1
ATOM 570 C C . ARG A 1 71 ? 34.366 15.756 23.256 1.00 25.57 73 ARG A C 1
ATOM 571 O O . ARG A 1 71 ? 33.283 16.038 23.728 1.00 24.36 73 ARG A O 1
ATOM 579 N N . GLY A 1 72 ? 34.886 14.536 23.316 1.00 25.43 74 GLY A N 1
ATOM 580 C CA . GLY A 1 72 ? 34.237 13.441 24.040 1.00 25.77 74 GLY A CA 1
ATOM 581 C C . GLY A 1 72 ? 33.284 12.607 23.200 1.00 25.96 74 GLY A C 1
ATOM 582 O O . GLY A 1 72 ? 32.735 11.623 23.684 1.00 26.06 74 GLY A O 1
ATOM 583 N N . LYS A 1 73 ? 33.090 12.988 21.940 1.00 25.56 75 LYS A N 1
ATOM 584 C CA . LYS A 1 73 ? 32.033 12.405 21.107 1.00 26.33 75 LYS A CA 1
ATOM 585 C C . LYS A 1 73 ? 32.593 11.395 20.103 1.00 25.38 75 LYS A C 1
ATOM 586 O O . LYS A 1 73 ? 33.712 11.559 19.618 1.00 23.83 75 LYS A O 1
ATO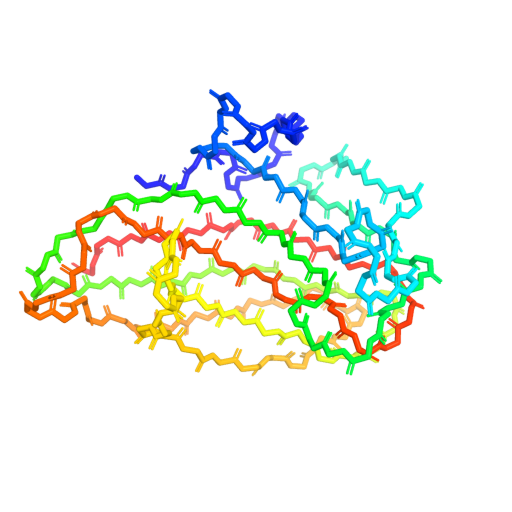M 592 N N . THR A 1 74 ? 31.825 10.350 19.812 1.00 24.19 76 THR A N 1
ATOM 593 C CA . THR A 1 74 ? 32.294 9.274 18.957 1.00 25.38 76 THR A CA 1
ATOM 594 C C . THR A 1 74 ? 31.744 9.448 17.528 1.00 24.29 76 THR A C 1
ATOM 595 O O . THR A 1 74 ? 30.559 9.803 17.350 1.00 23.42 76 THR A O 1
ATOM 599 N N . TYR A 1 75 ? 32.635 9.251 16.549 1.00 23.91 77 TYR A N 1
ATOM 600 C CA . TYR A 1 75 ? 32.388 9.433 15.130 1.00 23.70 77 TYR A CA 1
ATOM 601 C C . TYR A 1 75 ? 32.750 8.162 14.364 1.00 24.87 77 TYR A C 1
ATOM 602 O O . TYR A 1 75 ? 33.527 7.301 14.860 1.00 25.28 77 TYR A O 1
ATOM 611 N N . THR A 1 76 ? 32.224 8.085 13.140 1.00 24.36 78 THR A N 1
ATOM 612 C CA . THR A 1 76 ? 32.661 7.136 12.128 1.00 23.91 78 THR A CA 1
ATOM 613 C C . THR A 1 76 ? 33.343 7.881 10.992 1.00 24.23 78 THR A C 1
ATOM 614 O O . THR A 1 76 ? 32.767 8.812 10.414 1.00 23.51 78 THR A O 1
ATOM 618 N N . ILE A 1 77 ? 34.550 7.430 10.631 1.00 23.69 79 ILE A N 1
ATOM 619 C CA . ILE A 1 77 ? 35.302 7.940 9.496 1.00 23.41 79 ILE A CA 1
ATOM 620 C C . ILE A 1 77 ? 35.233 6.904 8.380 1.00 23.70 79 ILE A C 1
ATOM 621 O O . ILE A 1 77 ? 35.636 5.749 8.601 1.00 24.07 79 ILE A O 1
ATOM 626 N N . SER A 1 78 ? 34.786 7.308 7.183 1.00 22.59 80 SER A N 1
ATOM 627 C CA . SER A 1 78 ? 34.683 6.366 6.055 1.00 23.02 80 SER A CA 1
ATOM 628 C C . SER A 1 78 ? 35.122 7.005 4.755 1.00 23.19 80 SER A C 1
ATOM 629 O O . SER A 1 78 ? 34.911 8.199 4.538 1.00 23.38 80 SER A O 1
ATOM 632 N N . PHE A 1 79 ? 35.707 6.193 3.872 1.00 22.55 81 PHE A N 1
ATOM 633 C CA . PHE A 1 79 ? 36.080 6.627 2.536 1.00 22.60 81 PHE A CA 1
ATOM 634 C C . PHE A 1 79 ? 36.298 5.450 1.576 1.00 22.83 81 PHE A C 1
ATOM 635 O O . PHE A 1 79 ? 36.559 4.339 2.011 1.00 23.94 81 PHE A O 1
ATOM 643 N N . LYS A 1 80 ? 36.170 5.724 0.282 1.00 23.47 82 LYS A N 1
ATOM 644 C CA . LYS A 1 80 ? 36.522 4.813 -0.799 1.00 24.22 82 LYS A CA 1
ATOM 645 C C . LYS A 1 80 ? 37.805 5.307 -1.478 1.00 25.22 82 LYS A C 1
ATOM 646 O O . LYS A 1 80 ? 37.999 6.504 -1.636 1.00 24.98 82 LYS A O 1
ATOM 652 N N . ALA A 1 81 ? 38.675 4.366 -1.871 1.00 24.89 83 ALA A N 1
ATOM 653 C CA . ALA A 1 81 ? 39.938 4.707 -2.523 1.00 24.33 83 ALA A CA 1
ATOM 654 C C . ALA A 1 81 ? 40.556 3.568 -3.328 1.00 24.17 83 ALA A C 1
ATOM 655 O O . ALA A 1 81 ? 40.362 2.375 -3.032 1.00 23.41 83 ALA A O 1
ATOM 657 N N . LYS A 1 82 ? 41.318 3.982 -4.333 1.00 23.71 84 LYS A N 1
ATOM 658 C CA . LYS A 1 82 ? 42.116 3.092 -5.172 1.00 23.90 84 LYS A CA 1
ATOM 659 C C . LYS A 1 82 ? 43.324 3.825 -5.800 1.00 23.99 84 LYS A C 1
ATOM 660 O O . LYS A 1 82 ? 43.494 5.040 -5.625 1.00 24.13 84 LYS A O 1
ATOM 666 N N . ALA A 1 83 ? 44.154 3.089 -6.544 1.00 23.14 85 ALA A N 1
ATOM 667 C CA . ALA A 1 83 ? 45.330 3.676 -7.189 1.00 23.36 85 ALA A CA 1
ATOM 668 C C . ALA A 1 83 ? 45.683 2.882 -8.427 1.00 23.34 85 ALA A C 1
ATOM 669 O O . ALA A 1 83 ? 45.417 1.694 -8.460 1.00 23.26 85 ALA A O 1
ATOM 671 N N . ASP A 1 84 ? 46.276 3.511 -9.437 1.00 23.98 86 ASP A N 1
ATOM 672 C CA . ASP A 1 84 ? 46.638 2.779 -10.661 1.00 24.75 86 ASP A CA 1
ATOM 673 C C . ASP A 1 84 ? 47.638 1.641 -10.404 1.00 24.69 86 ASP A C 1
ATOM 674 O O . ASP A 1 84 ? 47.657 0.656 -11.137 1.00 23.60 86 ASP A O 1
ATOM 679 N N . THR A 1 85 ? 48.513 1.818 -9.418 1.00 24.15 87 THR A N 1
ATOM 680 C CA . THR A 1 85 ? 49.445 0.776 -9.004 1.00 25.67 87 THR A CA 1
ATOM 681 C C . THR A 1 85 ? 49.353 0.609 -7.501 1.00 23.86 87 THR A C 1
ATOM 682 O O . THR A 1 85 ? 49.211 1.606 -6.807 1.00 23.20 87 THR A O 1
ATOM 686 N N . PRO A 1 86 ? 49.412 -0.626 -7.008 1.00 23.97 88 PRO A N 1
ATOM 687 C CA . PRO A 1 86 ? 49.265 -0.854 -5.557 1.00 24.12 88 PRO A CA 1
ATOM 688 C C . PRO A 1 86 ? 50.310 -0.140 -4.689 1.00 23.32 88 PRO A C 1
ATOM 689 O O . PRO A 1 86 ? 51.485 -0.174 -5.004 1.00 22.39 88 PRO A O 1
ATOM 693 N N . ARG A 1 87 ? 49.846 0.492 -3.612 1.00 23.55 89 ARG A N 1
ATOM 694 C CA . ARG A 1 87 ? 50.679 1.250 -2.682 1.00 23.86 89 ARG A CA 1
ATOM 695 C C . ARG A 1 87 ? 49.885 1.678 -1.436 1.00 24.06 89 ARG A C 1
ATOM 696 O O . ARG A 1 87 ? 48.659 1.704 -1.480 1.00 23.22 89 ARG A O 1
ATOM 704 N N . PRO A 1 88 ? 50.551 2.045 -0.338 1.00 24.18 90 PRO A N 1
ATOM 705 C CA . PRO A 1 88 ? 49.847 2.575 0.838 1.00 24.32 90 PRO A CA 1
ATOM 706 C C . PRO A 1 88 ? 49.613 4.107 0.852 1.00 24.74 90 PRO A C 1
ATOM 707 O O . PRO A 1 88 ? 50.350 4.860 0.164 1.00 23.93 90 PRO A O 1
ATOM 711 N N . ILE A 1 89 ? 48.577 4.531 1.599 1.00 23.82 91 ILE A N 1
ATOM 712 C CA . ILE A 1 89 ? 48.403 5.934 2.036 1.00 23.47 91 ILE A CA 1
ATOM 713 C C . ILE A 1 89 ? 48.064 5.946 3.515 1.00 24.01 91 ILE A C 1
ATOM 714 O O . ILE A 1 89 ? 47.674 4.887 4.080 1.00 24.36 91 ILE A O 1
ATOM 719 N N . ASN A 1 90 ? 48.196 7.114 4.167 1.00 23.13 92 ASN A N 1
ATOM 720 C CA . ASN A 1 90 ? 47.720 7.280 5.540 1.00 23.85 92 ASN A CA 1
ATOM 721 C C . A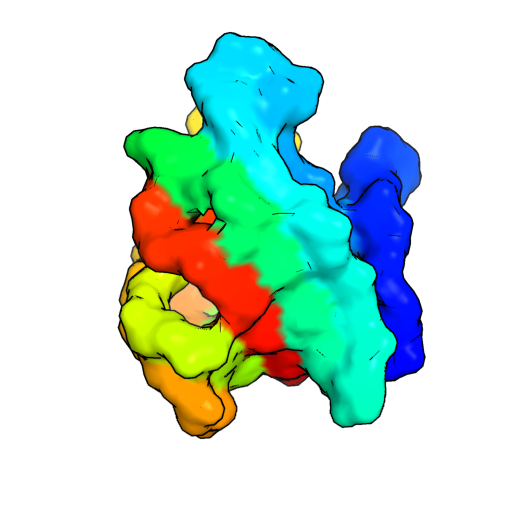SN A 1 90 ? 46.436 8.124 5.579 1.00 23.84 92 ASN A C 1
ATOM 722 O O . ASN A 1 90 ? 46.205 8.985 4.704 1.00 23.52 92 ASN A O 1
ATOM 727 N N . VAL A 1 91 ? 45.621 7.895 6.615 1.00 24.25 93 VAL A N 1
ATOM 728 C CA . VAL A 1 91 ? 44.457 8.727 6.906 1.00 23.45 93 VAL A CA 1
ATOM 729 C C . VAL A 1 91 ? 44.580 9.156 8.360 1.00 23.98 93 VAL A C 1
ATOM 730 O O . VAL A 1 91 ? 44.824 8.338 9.252 1.00 23.02 93 VAL A O 1
ATOM 734 N N . LYS A 1 92 ? 44.396 10.462 8.604 1.00 23.20 94 LYS A N 1
ATOM 735 C CA . LYS A 1 92 ? 44.581 11.031 9.925 1.00 23.36 94 LYS A CA 1
ATOM 736 C C . LYS A 1 92 ? 43.520 12.089 10.300 1.00 22.78 94 LYS A C 1
ATOM 737 O O . LYS A 1 92 ? 42.961 12.758 9.420 1.00 23.33 94 LYS A O 1
ATOM 743 N N . ILE A 1 93 ? 43.296 12.219 11.603 1.00 23.80 95 ILE A N 1
ATOM 744 C CA . ILE A 1 93 ? 42.694 13.433 12.219 1.00 23.65 95 ILE A CA 1
ATOM 745 C C . ILE A 1 93 ? 43.803 14.073 13.064 1.00 22.99 95 ILE A C 1
ATOM 746 O O . ILE A 1 93 ? 44.352 13.440 13.963 1.00 23.42 95 ILE A O 1
ATOM 751 N N . LEU A 1 94 ? 44.136 15.338 12.782 1.00 23.12 96 LEU A N 1
ATOM 752 C CA . LEU A 1 94 ? 45.254 16.012 13.449 1.00 23.11 96 LEU A CA 1
ATOM 753 C C . LEU A 1 94 ? 45.002 17.502 13.607 1.00 22.93 96 LEU A C 1
ATOM 754 O O . LEU A 1 94 ? 44.156 18.073 12.944 1.00 22.30 96 LEU A O 1
ATOM 759 N N . GLN A 1 95 ? 45.745 18.129 14.503 1.00 22.67 97 GLN A N 1
ATOM 760 C CA . GLN A 1 95 ? 45.680 19.585 14.633 1.00 22.00 97 GLN A CA 1
ATOM 761 C C . GLN A 1 95 ? 45.938 20.306 13.303 1.00 22.16 97 GLN A C 1
ATOM 762 O O . GLN A 1 95 ? 46.689 19.799 12.438 1.00 23.03 97 GLN A O 1
ATOM 768 N N . ASN A 1 96 ? 45.317 21.485 13.134 1.00 22.05 98 ASN A N 1
ATOM 769 C CA . ASN A 1 96 ? 45.547 22.348 11.939 1.00 22.49 98 ASN A CA 1
ATOM 770 C C . ASN A 1 96 ? 46.621 23.429 12.138 1.00 23.31 98 ASN A C 1
ATOM 771 O O . ASN A 1 96 ? 46.673 24.421 11.400 1.00 24.06 98 ASN A O 1
ATOM 776 N N . HIS A 1 97 ? 47.456 23.229 13.147 1.00 22.88 99 HIS A N 1
ATOM 777 C CA . HIS A 1 97 ? 48.558 24.138 13.462 1.00 23.81 99 HIS A CA 1
ATOM 778 C C . HIS A 1 97 ? 49.617 23.359 14.265 1.00 23.58 99 HIS A C 1
ATOM 779 O O . HIS A 1 97 ? 49.344 22.285 14.820 1.00 21.74 99 HIS A O 1
ATOM 786 N N . ASP A 1 98 ? 50.821 23.921 14.342 1.00 25.04 100 ASP A N 1
ATOM 787 C CA . ASP A 1 98 ? 51.922 23.354 15.154 1.00 25.58 100 ASP A CA 1
ATOM 788 C C . ASP A 1 98 ? 51.494 23.178 16.588 1.00 25.18 100 ASP A C 1
ATOM 789 O O . ASP A 1 98 ? 50.976 24.149 17.160 1.00 25.11 100 ASP A O 1
ATOM 794 N N . PRO A 1 99 ? 51.755 22.049 17.251 1.00 25.75 101 PRO A N 1
ATOM 795 C CA . PRO A 1 99 ? 52.648 20.953 16.816 1.00 25.96 101 PRO A CA 1
ATOM 796 C C . PRO A 1 99 ? 52.058 19.775 16.056 1.00 25.62 101 PRO A C 1
ATOM 797 O O . PRO A 1 99 ? 52.666 18.682 16.037 1.00 25.63 101 PRO A O 1
ATOM 801 N N . TRP A 1 100 ? 50.913 19.958 15.409 1.00 24.15 102 TRP A N 1
ATOM 802 C CA . TRP A 1 100 ? 50.369 18.945 14.515 1.00 24.14 102 TRP A CA 1
ATOM 803 C C . TRP A 1 100 ? 50.042 17.601 15.203 1.00 23.89 102 TRP A C 1
ATOM 804 O O . TRP A 1 100 ? 50.220 16.544 14.598 1.00 24.87 102 TRP A O 1
ATOM 815 N N . THR A 1 101 ? 49.561 17.632 16.441 1.00 24.61 103 THR A N 1
ATOM 816 C CA . THR A 1 101 ? 49.263 16.389 17.178 1.00 24.82 103 THR A CA 1
ATOM 817 C C . THR A 1 101 ? 48.290 15.485 16.409 1.00 26.04 103 THR A C 1
ATOM 818 O O . THR A 1 101 ? 47.223 15.939 15.966 1.00 24.26 103 THR A O 1
ATOM 822 N N . ASN A 1 102 ? 48.660 14.204 16.243 1.00 25.45 104 ASN A N 1
ATOM 823 C CA . ASN A 1 102 ? 47.828 13.244 15.531 1.00 25.34 104 ASN A CA 1
ATOM 824 C C . ASN A 1 102 ? 46.845 12.627 16.540 1.00 25.83 104 ASN A C 1
ATOM 825 O O . ASN A 1 102 ? 47.267 11.909 17.484 1.00 26.35 104 ASN A O 1
ATOM 830 N N . TYR A 1 103 ? 45.552 12.911 16.399 1.00 24.42 105 TYR A N 1
ATOM 831 C CA . TYR A 1 103 ? 44.535 12.353 17.291 1.00 24.72 105 TYR A CA 1
ATOM 832 C C . TYR A 1 103 ? 44.081 10.941 16.829 1.00 23.63 105 TYR A C 1
ATOM 833 O O . TYR A 1 103 ? 43.713 10.093 17.650 1.00 22.95 105 TYR A O 1
ATOM 842 N N . PHE A 1 104 ? 44.132 10.728 15.525 1.00 24.07 106 PHE A N 1
ATOM 843 C CA . PHE A 1 104 ? 43.774 9.467 14.856 1.00 23.82 106 PHE A CA 1
ATOM 844 C C . PHE A 1 104 ? 44.759 9.246 13.706 1.00 23.32 106 PHE A C 1
ATOM 845 O O . PHE A 1 104 ? 45.017 10.150 12.919 1.00 21.83 106 PHE A O 1
ATOM 853 N N . ALA A 1 105 ? 45.264 8.010 13.561 1.00 22.94 107 ALA A N 1
ATOM 854 C CA . ALA A 1 105 ? 46.159 7.679 12.439 1.00 23.34 107 ALA A CA 1
ATOM 855 C C . ALA A 1 105 ? 46.114 6.169 12.071 1.00 22.90 107 ALA A C 1
ATOM 856 O O . ALA A 1 105 ? 46.304 5.320 12.954 1.00 23.83 107 ALA A O 1
ATOM 858 N N . GLN A 1 106 ? 45.866 5.889 10.794 1.00 23.76 108 GLN A N 1
ATOM 859 C CA . GLN A 1 106 ? 45.915 4.549 10.216 1.00 24.09 108 GLN A CA 1
ATOM 860 C C . GLN A 1 106 ? 46.524 4.583 8.782 1.00 23.88 108 GLN A C 1
ATOM 861 O O . GLN A 1 106 ? 46.520 5.605 8.077 1.00 25.11 108 GLN A O 1
ATOM 867 N N . THR A 1 107 ? 47.102 3.460 8.375 1.00 23.72 109 THR A N 1
ATOM 868 C CA . THR A 1 107 ? 47.621 3.283 7.026 1.00 22.82 109 THR A CA 1
ATOM 869 C C . THR A 1 107 ? 46.726 2.248 6.323 1.00 22.97 109 THR A C 1
ATOM 870 O O . THR A 1 107 ? 46.358 1.229 6.935 1.00 24.37 109 THR A O 1
ATOM 874 N N . VAL A 1 108 ? 46.402 2.468 5.063 1.00 23.91 110 VAL A N 1
ATOM 875 C CA . VAL A 1 108 ? 45.637 1.484 4.279 1.00 23.81 110 VAL A CA 1
ATOM 876 C C . VAL A 1 108 ? 46.383 1.158 2.961 1.00 23.99 110 VAL A C 1
ATOM 877 O O . VAL A 1 108 ? 46.932 2.060 2.322 1.00 24.39 110 VAL A O 1
ATOM 881 N N . ASN A 1 109 ? 46.398 -0.126 2.583 1.00 23.07 111 ASN A N 1
ATOM 882 C CA . ASN A 1 109 ? 46.969 -0.593 1.317 1.00 22.08 111 ASN A CA 1
ATOM 883 C C . ASN A 1 109 ? 45.901 -0.459 0.217 1.00 23.23 111 ASN A C 1
ATOM 884 O O . ASN A 1 109 ? 44.814 -1.052 0.340 1.00 22.19 111 ASN A O 1
ATOM 889 N N . LEU A 1 110 ? 46.218 0.299 -0.847 1.00 22.41 112 LEU A N 1
ATOM 890 C CA . LEU A 1 110 ? 45.351 0.448 -2.002 1.00 23.18 112 LEU A CA 1
ATOM 891 C C . LEU A 1 110 ? 45.755 -0.492 -3.155 1.00 23.60 112 LEU A C 1
ATOM 892 O O . LEU A 1 110 ? 46.937 -0.834 -3.326 1.00 22.42 112 LEU A O 1
ATOM 897 N N . THR A 1 111 ? 44.752 -0.907 -3.932 1.00 24.57 113 THR A N 1
ATOM 898 C CA . THR A 1 111 ? 44.912 -1.665 -5.173 1.00 24.75 113 THR A CA 1
ATOM 899 C C . THR A 1 111 ? 44.238 -0.911 -6.322 1.00 24.77 113 THR A C 1
ATOM 900 O O . THR A 1 111 ? 43.687 0.162 -6.103 1.00 23.92 113 THR A O 1
ATOM 904 N N . ALA A 1 112 ? 44.266 -1.487 -7.523 1.00 24.09 114 ALA A N 1
ATOM 905 C CA . ALA A 1 112 ? 43.562 -0.924 -8.705 1.00 24.56 114 ALA A CA 1
ATOM 906 C C . ALA A 1 112 ? 42.015 -1.072 -8.693 1.00 24.24 114 ALA A C 1
ATOM 907 O O . ALA A 1 112 ? 41.337 -0.592 -9.624 1.00 23.37 114 ALA A O 1
ATOM 909 N N . ASP A 1 113 ? 41.474 -1.721 -7.653 1.00 23.42 115 ASP A N 1
ATOM 910 C CA . ASP A 1 113 ? 40.028 -1.921 -7.482 1.00 23.51 115 ASP A CA 1
ATOM 911 C C . ASP A 1 113 ? 39.522 -1.000 -6.385 1.00 22.92 115 ASP A C 1
ATOM 912 O O . ASP A 1 113 ? 40.160 -0.871 -5.329 1.00 21.50 115 ASP A O 1
ATOM 917 N N . TRP A 1 114 ? 38.402 -0.323 -6.625 1.00 21.31 116 TRP A N 1
ATOM 918 C CA . TRP A 1 114 ? 37.774 0.454 -5.556 1.00 21.59 116 TRP A CA 1
ATOM 919 C C . TRP A 1 114 ? 37.513 -0.426 -4.322 1.00 21.48 116 TRP A C 1
ATOM 920 O O . TRP A 1 114 ? 36.953 -1.515 -4.450 1.00 21.56 116 TRP A O 1
ATOM 931 N N . GLN A 1 115 ? 37.877 0.075 -3.151 1.00 22.05 117 GLN A N 1
ATOM 932 C CA . GLN A 1 115 ? 37.485 -0.522 -1.858 1.00 22.61 117 GLN A CA 1
ATOM 933 C C . GLN A 1 115 ? 37.080 0.548 -0.827 1.00 22.94 117 GLN A C 1
ATOM 934 O O . GLN A 1 115 ? 37.454 1.719 -0.949 1.00 22.61 117 GLN A O 1
ATOM 940 N N . THR A 1 116 ? 36.324 0.118 0.188 1.00 23.69 118 THR A N 1
ATOM 941 C CA . THR A 1 116 ? 35.827 0.979 1.261 1.00 23.34 118 THR A CA 1
ATOM 942 C C . THR A 1 116 ? 36.531 0.650 2.577 1.00 23.16 118 THR A C 1
ATOM 943 O O . THR A 1 116 ? 36.764 -0.517 2.883 1.00 23.73 118 THR A O 1
ATOM 947 N N . PHE A 1 117 ? 36.820 1.694 3.339 1.00 22.93 119 PHE A N 1
ATOM 948 C CA . PHE A 1 117 ? 37.530 1.648 4.622 1.00 22.89 119 PHE A CA 1
ATOM 949 C C . PHE A 1 117 ? 36.728 2.453 5.657 1.00 23.76 119 PHE A C 1
ATOM 950 O O . PHE A 1 117 ? 36.413 3.655 5.396 1.00 23.61 119 PHE A O 1
ATOM 958 N N . THR A 1 118 ? 36.406 1.848 6.814 1.00 22.28 120 THR A N 1
ATOM 959 C CA . THR A 1 118 ? 35.565 2.486 7.838 1.00 22.95 120 THR A CA 1
ATOM 960 C C . THR A 1 118 ? 36.110 2.227 9.258 1.00 23.45 120 THR A C 1
ATOM 961 O O . THR A 1 118 ? 36.327 1.068 9.626 1.00 23.86 120 THR A O 1
ATOM 965 N N . PHE A 1 119 ? 36.271 3.298 10.037 1.00 22.72 121 PHE A N 1
ATOM 966 C CA . PHE A 1 119 ? 36.901 3.281 11.374 1.00 22.72 121 PHE A CA 1
ATOM 967 C C . PHE A 1 119 ? 36.075 4.078 12.410 1.00 23.69 121 PHE A C 1
ATOM 968 O O . PHE A 1 119 ? 35.601 5.156 12.099 1.00 25.25 121 PHE A O 1
ATOM 976 N N . THR A 1 120 ? 35.902 3.586 13.633 1.00 23.92 122 THR A N 1
ATOM 977 C CA . THR A 1 120 ? 35.379 4.431 14.717 1.00 23.84 122 THR A CA 1
ATOM 978 C C . THR A 1 120 ? 36.485 5.303 15.318 1.00 24.02 122 THR A C 1
ATOM 979 O O . THR A 1 120 ? 37.652 4.939 15.282 1.00 23.51 122 THR A O 1
ATOM 983 N N . TYR A 1 121 ? 36.089 6.439 15.905 1.00 24.11 123 TYR A N 1
ATOM 984 C CA . TYR A 1 121 ? 37.017 7.459 16.408 1.00 23.95 123 TYR A CA 1
ATOM 985 C C . TYR A 1 121 ? 36.330 8.256 17.507 1.00 24.16 123 TYR A C 1
ATOM 986 O O . TYR A 1 121 ? 35.224 8.756 17.295 1.00 23.59 123 TYR A O 1
ATOM 995 N N . THR A 1 122 ? 36.953 8.354 18.686 1.00 24.26 124 THR A N 1
ATOM 996 C CA . THR A 1 122 ? 36.448 9.199 19.769 1.00 24.09 124 THR A CA 1
ATOM 997 C C . THR A 1 122 ? 37.334 10.456 19.920 1.00 24.65 124 THR A C 1
ATOM 998 O O . THR A 1 122 ? 38.546 10.361 20.137 1.00 23.49 124 THR A O 1
ATOM 1002 N N . HIS A 1 123 ? 36.737 1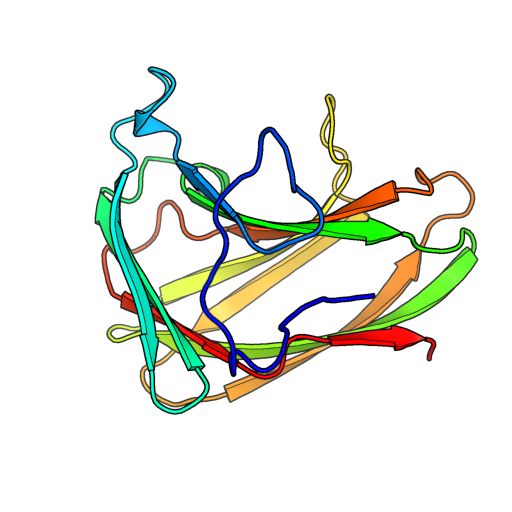1.640 19.788 1.00 25.59 125 HIS A N 1
ATOM 1003 C CA . HIS A 1 123 ? 37.498 12.905 19.900 1.00 25.77 125 HIS A CA 1
ATOM 1004 C C . HIS A 1 123 ? 37.886 13.097 21.360 1.00 26.12 125 HIS A C 1
ATOM 1005 O O . HIS A 1 123 ? 37.012 13.095 22.237 1.00 26.01 125 HIS A O 1
ATOM 1012 N N . PRO A 1 124 ? 39.182 13.212 21.645 1.00 26.85 126 PRO A N 1
ATOM 1013 C CA . PRO A 1 124 ? 39.659 13.326 23.035 1.00 27.57 126 PRO A CA 1
ATOM 1014 C C . PRO A 1 124 ? 39.041 14.503 23.830 1.00 27.72 126 PRO A C 1
ATOM 1015 O O . PRO A 1 124 ? 38.685 15.543 23.242 1.00 26.87 126 PRO A O 1
ATOM 1019 N N . ASP A 1 125 ? 38.910 14.336 25.143 1.00 27.37 127 ASP A N 1
ATOM 1020 C CA . ASP A 1 125 ? 38.263 15.331 25.995 1.00 28.43 127 ASP A CA 1
ATOM 1021 C C . ASP A 1 125 ? 38.923 16.714 25.902 1.00 28.29 127 ASP A C 1
ATOM 1022 O O . ASP A 1 125 ? 38.263 17.734 26.078 1.00 28.33 127 ASP A O 1
ATOM 1027 N N . ASP A 1 126 ? 40.221 16.732 25.613 1.00 28.39 128 ASP A N 1
ATOM 1028 C CA . ASP A 1 126 ? 40.997 17.976 25.582 1.00 28.91 128 ASP A CA 1
ATOM 1029 C C . ASP A 1 126 ? 41.578 18.312 24.199 1.00 27.55 128 ASP A C 1
ATOM 1030 O O . ASP A 1 126 ? 42.475 19.141 24.088 1.00 27.59 128 ASP A O 1
ATOM 1035 N N . ALA A 1 127 ? 41.076 17.670 23.155 1.00 25.58 129 ALA A N 1
ATOM 1036 C CA . ALA A 1 127 ? 41.489 18.000 21.802 1.00 24.49 129 ALA A CA 1
ATOM 1037 C C . ALA A 1 127 ? 40.935 19.378 21.356 1.00 23.92 129 ALA A C 1
ATOM 1038 O O . ALA A 1 127 ? 39.974 19.895 21.927 1.00 23.00 129 ALA A O 1
ATOM 1040 N N . ASP A 1 128 ? 41.574 19.974 20.356 1.00 22.82 130 ASP A N 1
ATOM 1041 C CA . ASP A 1 128 ? 41.069 21.214 19.746 1.00 23.25 130 ASP A CA 1
ATOM 1042 C C . ASP A 1 128 ? 39.667 20.980 19.092 1.00 23.16 130 ASP A C 1
ATOM 1043 O O . ASP A 1 128 ? 39.397 19.910 18.568 1.00 22.89 130 ASP A O 1
ATOM 1048 N N . GLU A 1 129 ? 38.828 22.010 19.074 1.00 23.53 131 GLU A N 1
ATOM 1049 C CA . GLU A 1 129 ? 37.472 21.923 18.501 1.00 24.24 131 GLU A CA 1
ATOM 1050 C C . GLU A 1 129 ? 37.462 22.053 16.972 1.00 23.11 131 GLU A C 1
ATOM 1051 O O . GLU A 1 129 ? 36.501 21.624 16.308 1.00 22.47 131 GLU A O 1
ATOM 1057 N N . VAL A 1 130 ? 38.510 22.655 16.416 1.00 21.19 132 VAL A N 1
ATOM 1058 C CA . VAL A 1 130 ? 38.665 22.717 14.960 1.00 20.80 132 VAL A CA 1
ATOM 1059 C C . VAL A 1 130 ? 39.999 22.040 14.633 1.00 21.52 132 VAL A C 1
ATOM 1060 O O . VAL A 1 130 ? 41.054 22.459 15.134 1.00 20.98 132 VAL A O 1
ATOM 1064 N N . VAL A 1 131 ? 39.917 21.004 13.797 1.00 20.78 133 VAL A N 1
ATOM 1065 C CA . VAL A 1 131 ? 41.038 20.134 13.423 1.00 21.18 133 VAL A CA 1
ATOM 1066 C C . VAL A 1 131 ? 41.014 19.940 11.894 1.00 21.75 133 VAL A C 1
ATOM 1067 O O . VAL A 1 131 ? 40.318 20.703 11.180 1.00 21.72 133 VAL A O 1
ATOM 1071 N N . GLN A 1 132 ? 41.783 18.987 11.366 1.00 21.51 134 GLN A N 1
ATOM 1072 C CA . GLN A 1 132 ? 41.665 18.649 9.963 1.00 21.73 134 GLN A CA 1
ATOM 1073 C C . GLN A 1 132 ? 41.714 17.147 9.732 1.00 22.79 134 GLN A C 1
ATOM 1074 O O . GLN A 1 132 ? 42.380 16.424 10.498 1.00 22.83 134 GLN A O 1
ATOM 1080 N N . ILE A 1 133 ? 40.993 16.687 8.703 1.00 22.64 135 ILE A N 1
ATOM 1081 C CA . ILE A 1 133 ? 41.230 15.364 8.114 1.00 24.06 135 ILE A CA 1
ATOM 1082 C C . ILE A 1 133 ? 42.322 15.479 7.047 1.00 23.72 135 ILE A C 1
ATOM 1083 O O . ILE A 1 133 ? 42.402 16.510 6.340 1.00 24.09 135 ILE A O 1
ATOM 1088 N N . SER A 1 134 ? 43.228 14.489 7.025 1.00 23.97 136 SER A N 1
ATOM 1089 C CA . SER A 1 134 ? 44.376 14.465 6.101 1.00 24.67 136 SER A CA 1
ATOM 1090 C C . SER A 1 134 ? 44.607 13.098 5.487 1.00 24.15 136 SER A C 1
ATOM 1091 O O . SER A 1 134 ? 44.771 12.115 6.224 1.00 24.93 136 SER A O 1
ATOM 1094 N N . PHE A 1 135 ? 44.650 13.024 4.148 1.00 23.51 137 PHE A N 1
ATOM 1095 C CA . PHE A 1 135 ? 45.174 11.854 3.463 1.00 23.71 137 PHE A CA 1
ATOM 1096 C C . PHE A 1 135 ? 46.630 12.138 3.018 1.00 24.03 137 PHE A C 1
ATOM 1097 O O . PHE A 1 135 ? 46.870 13.098 2.276 1.00 23.78 137 PHE A O 1
ATOM 1105 N N . GLU A 1 136 ? 47.573 11.341 3.522 1.00 24.31 138 GLU A N 1
ATOM 1106 C CA . GLU A 1 136 ? 49.002 11.514 3.246 1.00 24.99 138 GLU A CA 1
ATOM 1107 C C . GLU A 1 136 ? 49.385 10.618 2.078 1.00 25.24 138 GLU A C 1
ATOM 1108 O O . GLU A 1 136 ? 49.265 9.386 2.166 1.00 25.46 138 GLU A O 1
ATOM 1114 N N . LEU A 1 137 ? 49.844 11.247 0.992 1.00 23.87 139 LEU A N 1
ATOM 1115 C CA . LEU A 1 137 ? 50.111 10.600 -0.282 1.00 24.12 139 LEU A CA 1
ATOM 1116 C C . LEU A 1 137 ? 51.595 10.530 -0.669 1.00 24.98 139 LEU A C 1
ATOM 1117 O O . LEU A 1 137 ? 51.956 10.034 -1.772 1.00 24.90 139 LEU A O 1
ATOM 1122 N N . GLY A 1 138 ? 52.465 11.019 0.208 1.00 25.24 140 GLY A N 1
ATOM 1123 C CA . GLY A 1 138 ? 53.904 11.036 -0.047 1.00 25.34 140 GLY A CA 1
ATOM 1124 C C . GLY A 1 138 ? 54.613 9.691 0.144 1.00 25.13 140 GLY A C 1
ATOM 1125 O O . GLY A 1 138 ? 53.995 8.720 0.600 1.00 23.64 140 GLY A O 1
ATOM 1126 N N . GLU A 1 139 ? 55.876 9.669 -0.279 1.00 24.99 141 GLU A N 1
ATOM 1127 C CA . GLU A 1 139 ? 56.875 8.606 -0.080 1.00 27.24 141 GLU A CA 1
ATOM 1128 C C . GLU A 1 139 ? 56.693 7.387 -0.977 1.00 28.22 141 GLU A C 1
ATOM 1129 O O . GLU A 1 139 ? 57.662 6.896 -1.601 1.00 29.19 141 GLU A O 1
ATOM 1135 N N . GLY A 1 140 ? 55.472 6.878 -1.053 1.00 28.89 142 GLY A N 1
ATOM 1136 C CA . GLY A 1 140 ? 55.199 5.672 -1.822 1.00 29.99 142 GLY A CA 1
ATOM 1137 C C . GLY A 1 140 ? 55.215 5.979 -3.311 1.00 29.81 142 GLY A C 1
ATOM 1138 O O . GLY A 1 140 ? 55.417 7.137 -3.700 1.00 30.87 142 GLY A O 1
ATOM 1139 N N . THR A 1 141 ? 54.951 4.962 -4.123 1.00 29.30 143 THR A N 1
ATOM 1140 C CA . THR A 1 141 ? 55.102 5.037 -5.583 1.00 28.51 143 THR A CA 1
ATOM 1141 C C . THR A 1 141 ? 54.359 6.208 -6.220 1.00 27.80 143 THR A C 1
ATOM 1142 O O . THR A 1 141 ? 53.210 6.488 -5.893 1.00 26.90 143 THR A O 1
ATOM 1146 N N . ALA A 1 142 ? 55.027 6.870 -7.155 1.00 26.75 144 ALA A N 1
ATOM 1147 C CA . ALA A 1 142 ? 54.410 7.931 -7.942 1.00 26.90 144 ALA A CA 1
ATOM 1148 C C . ALA A 1 142 ? 53.386 7.319 -8.900 1.00 26.38 144 ALA A C 1
ATOM 1149 O O . ALA A 1 142 ? 53.727 6.533 -9.754 1.00 26.27 144 ALA A O 1
ATOM 1151 N N . THR A 1 143 ? 52.126 7.658 -8.698 1.00 26.41 145 THR A N 1
ATOM 1152 C CA . THR A 1 143 ? 51.000 7.105 -9.459 1.00 25.91 145 THR A CA 1
ATOM 1153 C C . THR A 1 143 ? 49.768 8.037 -9.340 1.00 25.96 145 THR A C 1
ATOM 1154 O O . THR A 1 143 ? 49.861 9.124 -8.735 1.00 25.05 145 THR A O 1
ATOM 1158 N N . THR A 1 144 ? 48.626 7.633 -9.906 1.00 24.72 146 THR A N 1
ATOM 1159 C CA . THR A 1 144 ? 47.368 8.324 -9.640 1.00 23.84 146 THR A CA 1
ATOM 1160 C C . THR A 1 144 ? 46.583 7.596 -8.546 1.00 24.27 146 THR A C 1
ATOM 1161 O O . THR A 1 144 ? 46.467 6.361 -8.566 1.00 24.29 146 THR A O 1
ATOM 1165 N N . ILE A 1 145 ? 46.070 8.393 -7.603 1.00 24.05 147 ILE A N 1
ATOM 1166 C CA . ILE A 1 145 ? 45.271 7.948 -6.458 1.00 24.25 147 ILE A CA 1
ATOM 1167 C C . ILE A 1 145 ? 43.864 8.556 -6.606 1.00 24.75 147 ILE A C 1
ATOM 1168 O O . ILE A 1 145 ? 43.733 9.709 -7.025 1.00 25.46 147 ILE A O 1
ATOM 1173 N N . TYR A 1 146 ? 42.830 7.782 -6.256 1.00 24.79 148 TYR A N 1
ATOM 1174 C CA . TYR A 1 146 ? 41.411 8.155 -6.443 1.00 24.48 148 TYR A CA 1
ATOM 1175 C C . TYR A 1 146 ? 40.623 8.057 -5.125 1.00 24.92 148 TYR A C 1
ATOM 1176 O O . TYR A 1 146 ? 40.862 7.138 -4.285 1.00 23.46 148 TYR A O 1
ATOM 1185 N N . PHE A 1 147 ? 39.668 8.983 -4.939 1.00 24.16 149 PHE A N 1
ATOM 1186 C CA . PHE A 1 147 ? 38.835 9.018 -3.723 1.00 23.20 149 PHE A CA 1
ATOM 1187 C C . PHE A 1 147 ? 37.351 9.212 -4.035 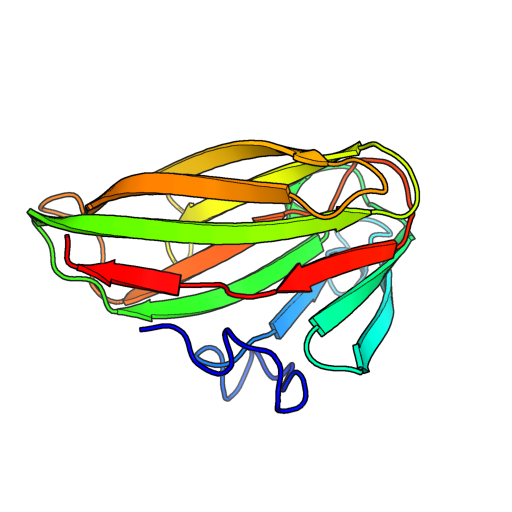1.00 22.68 149 PHE A C 1
ATOM 1188 O O . PHE A 1 147 ? 36.985 9.853 -5.043 1.00 21.49 149 PHE A O 1
ATOM 1196 N N . ASP A 1 148 ? 36.493 8.658 -3.170 1.00 22.61 150 ASP A N 1
ATOM 1197 C CA . ASP A 1 148 ? 35.044 8.907 -3.246 1.00 22.72 150 ASP A CA 1
ATOM 1198 C C . ASP A 1 148 ? 34.371 8.687 -1.862 1.00 22.97 150 ASP A C 1
ATOM 1199 O O . ASP A 1 148 ? 34.922 8.050 -1.011 1.00 22.03 150 ASP A O 1
ATOM 1204 N N . ASP A 1 149 ? 33.178 9.250 -1.673 1.00 22.88 151 ASP A N 1
ATOM 1205 C CA . ASP A 1 149 ? 32.316 8.996 -0.519 1.00 23.64 151 ASP A CA 1
ATOM 1206 C C . ASP A 1 149 ? 33.038 9.134 0.824 1.00 23.74 151 ASP A C 1
ATOM 1207 O O . ASP A 1 149 ? 33.024 8.227 1.651 1.00 23.51 151 ASP A O 1
ATOM 1212 N N . VAL A 1 150 ? 33.716 10.274 1.010 1.00 23.47 152 VAL A N 1
ATOM 1213 C CA . VAL A 1 150 ? 34.358 10.611 2.296 1.00 23.10 152 VAL A CA 1
ATOM 1214 C C . VAL A 1 150 ? 33.344 11.198 3.270 1.00 23.91 152 VAL A C 1
ATOM 1215 O O . VAL A 1 150 ? 32.673 12.224 2.949 1.00 22.14 152 VAL A O 1
ATOM 1219 N N . THR A 1 151 ? 33.197 10.567 4.439 1.00 24.03 153 THR A N 1
ATOM 1220 C CA . THR A 1 151 ? 32.322 11.065 5.495 1.00 24.70 153 THR A CA 1
ATOM 1221 C C . THR A 1 151 ? 32.964 11.009 6.882 1.00 24.88 153 THR A C 1
ATOM 1222 O O . THR A 1 151 ? 33.775 10.124 7.189 1.00 24.20 153 THR A O 1
ATOM 1226 N N . VAL A 1 152 ? 32.612 11.980 7.718 1.00 24.90 154 VAL A N 1
ATOM 1227 C CA . VAL A 1 152 ? 32.914 11.934 9.143 1.00 25.04 154 VAL A CA 1
ATOM 1228 C C . VAL A 1 152 ? 31.600 12.262 9.851 1.00 25.98 154 VAL A C 1
ATOM 1229 O O . VAL A 1 152 ? 31.182 13.438 9.844 1.00 25.75 154 VAL A O 1
ATOM 1233 N N . SER A 1 153 ? 30.950 11.242 10.429 1.00 25.29 155 SER A N 1
ATOM 1234 C CA . SER A 1 153 ? 29.585 11.338 10.970 1.00 27.05 155 SER A CA 1
ATOM 1235 C C . SER A 1 153 ? 29.450 10.862 12.419 1.00 26.74 155 SER A C 1
ATOM 1236 O O . SER A 1 153 ? 30.106 9.892 12.798 1.00 24.39 155 SER A O 1
ATOM 1239 N N . PRO A 1 154 ? 28.578 11.492 13.208 1.00 27.45 156 PRO A N 1
ATOM 1240 C CA . PRO A 1 154 ? 28.369 11.054 14.585 1.00 29.02 156 PRO A CA 1
ATOM 1241 C C . PRO A 1 154 ? 27.889 9.624 14.608 1.00 30.70 156 PRO A C 1
ATOM 1242 O O . PRO A 1 154 ? 27.127 9.213 13.730 1.00 30.80 156 PRO A O 1
ATOM 1246 N N . GLN A 1 155 ? 28.368 8.858 15.576 1.00 32.76 157 GLN A N 1
ATOM 1247 C CA . GLN A 1 155 ? 27.954 7.463 15.713 1.00 34.80 157 GLN A CA 1
ATOM 1248 C C . GLN A 1 155 ? 26.554 7.402 16.321 1.00 35.27 157 GLN A C 1
ATOM 1249 O O . GLN A 1 155 ? 26.066 8.320 17.013 1.00 35.99 157 GLN A O 1
#

Secondary structure (DSSP, 8-state):
--SSTT-SS-----TTT-TTS-EEEEGGGGTS---EEEEEEEETTEEEEEEEE--SSGGGEEEEEEEE--TT-EEEEEEEEEESS-EEEEEEEE-SSTT--EEEEEEEEE-SS-EEEE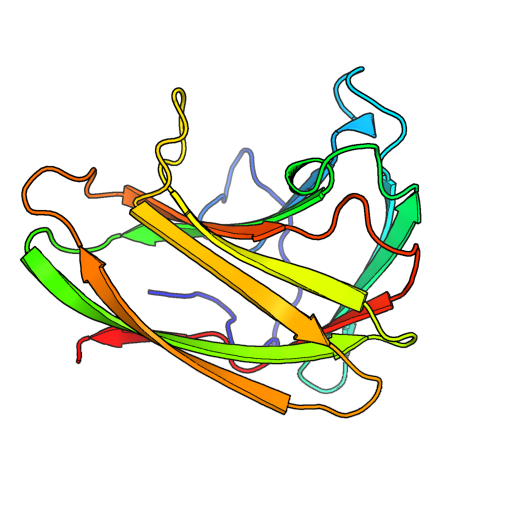EEEE--TTS-SEEEEEEE--SS---EEEEEEEEEEE-

Organism: Thermotoga maritima (strain ATCC 43589 / DSM 3109 / JCM 10099 / NBRC 100826 / MSB8) (NCBI:txid243274)

InterPro domains:
  IPR000757 Beta-glucanase-like, N-terminal domain [PF00722] (254-453)
  IPR000757 Beta-glucanase-like, N-terminal domain [PS51762] (210-461)
  IPR003305 Carbohydrate-binding, CenC-like [PF02018] (20-173)
  IPR003305 Carbohydrate-binding, CenC-like [PF02018] (487-625)
  IPR008979 Galactose-binding-like domain superfamily [SSF49785] (45-187)
  IPR008979 Galactose-binding-like domain superfamily [SSF49785] (488-639)
  IPR013320 Concanavalin A-like lectin/glucanase domain superfamily [SSF49899] (209-457)
  IPR050546 Glycosyl Hydrolase Family 16 [PTHR10963] (207-457)

Radius of gyration: 14.7 Å; Cα contacts (8 Å, |Δi|>4): 417; chains: 1; bounding box: 34×34×39 Å

Solvent-accessible surface area: 7473 Å² total; per-residue (Å²): 105,25,57,34,10,73,2,112,110,92,15,75,53,43,76,93,118,61,22,70,48,2,1,22,42,30,0,26,98,130,81,87,31,31,0,112,20,73,73,82,14,45,125,132,29,49,0,29,0,38,7,57,51,31,13,109,56,34,102,10,0,26,0,3,0,86,7,46,8,155,124,42,82,40,11,36,0,20,0,74,1,43,0,80,66,88,14,58,4,23,0,31,0,13,18,28,84,104,92,124,62,70,49,20,52,84,87,11,116,4,61,53,96,96,99,82,36,85,52,94,13,78,0,45,120,123,1,40,103,78,0,9,0,1,0,6,0,2,97,18,76,48,15,18,0,32,0,27,53,2,65,7,48,83,160

B-factor: mean 28.85, std 10.63, range [18.4, 74.85]

CATH classification: 2.60.120.260